Protein AF-A0A7H8LS73-F1 (afdb_monomer_lite)

Structure (mmCIF, N/CA/C/O backbone):
data_AF-A0A7H8LS73-F1
#
_entry.id   AF-A0A7H8LS73-F1
#
loop_
_atom_site.group_PDB
_atom_site.id
_atom_site.type_symbol
_atom_site.label_atom_id
_atom_site.label_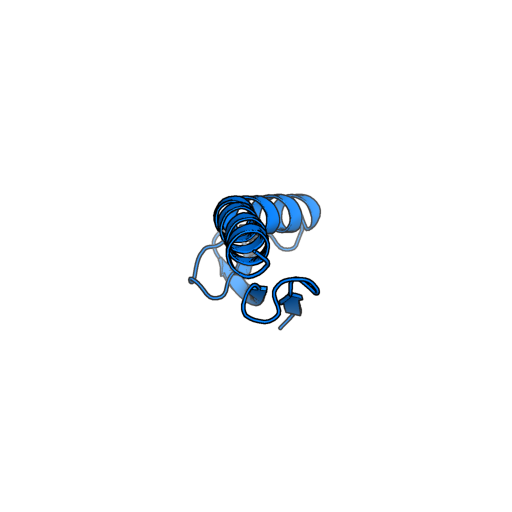alt_id
_atom_site.label_comp_id
_atom_site.label_asym_id
_atom_site.label_entity_id
_atom_site.label_seq_id
_atom_site.pdbx_P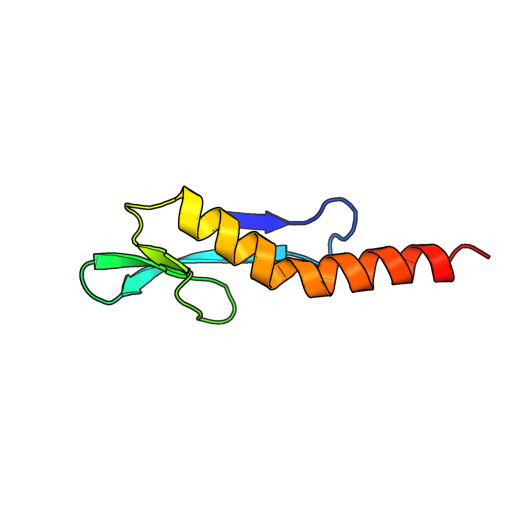DB_ins_code
_atom_site.Cartn_x
_atom_site.Cartn_y
_atom_site.Cartn_z
_atom_site.occupancy
_atom_site.B_iso_or_equiv
_atom_site.auth_seq_id
_atom_site.auth_comp_id
_atom_site.auth_asym_id
_atom_site.auth_atom_id
_atom_site.pdbx_PDB_model_num
ATOM 1 N N . MET A 1 1 ? 7.499 -10.176 7.122 1.00 84.25 1 MET A N 1
ATOM 2 C CA . MET A 1 1 ? 7.880 -9.242 6.042 1.00 84.25 1 MET A CA 1
ATOM 3 C C . MET A 1 1 ? 7.658 -9.958 4.726 1.00 84.25 1 MET A C 1
ATOM 5 O O . MET A 1 1 ? 8.126 -11.082 4.592 1.00 84.25 1 MET A O 1
ATOM 9 N N . LEU A 1 2 ? 6.909 -9.346 3.816 1.00 90.44 2 LEU A N 1
ATOM 10 C CA . LEU A 1 2 ? 6.633 -9.838 2.469 1.00 90.44 2 LEU A CA 1
ATOM 11 C C . LEU A 1 2 ? 7.472 -9.024 1.481 1.00 90.44 2 LEU A C 1
ATOM 13 O O . LEU A 1 2 ? 7.585 -7.811 1.635 1.00 90.44 2 LEU A O 1
ATOM 17 N N . ARG A 1 3 ? 8.066 -9.674 0.480 1.00 88.25 3 ARG A N 1
ATOM 18 C CA . ARG A 1 3 ? 8.804 -8.979 -0.579 1.00 88.25 3 ARG A CA 1
ATOM 19 C C . ARG A 1 3 ? 8.048 -9.096 -1.890 1.00 88.25 3 ARG A C 1
ATOM 21 O O . ARG A 1 3 ? 7.750 -10.205 -2.322 1.00 88.25 3 ARG A O 1
ATOM 28 N N . VAL A 1 4 ? 7.779 -7.953 -2.500 1.00 87.25 4 VAL A N 1
ATOM 29 C CA . VAL A 1 4 ? 7.217 -7.827 -3.842 1.00 87.25 4 VAL A CA 1
ATOM 30 C C . VAL A 1 4 ? 8.371 -7.459 -4.762 1.00 87.25 4 VAL A C 1
ATOM 32 O O . VAL A 1 4 ? 9.140 -6.555 -4.443 1.00 87.25 4 VAL A O 1
ATOM 35 N N . PHE A 1 5 ? 8.531 -8.173 -5.869 1.00 85.94 5 PHE A N 1
ATOM 36 C CA . PHE A 1 5 ? 9.580 -7.900 -6.848 1.00 85.94 5 PHE A CA 1
ATOM 37 C C . PHE A 1 5 ? 9.028 -8.057 -8.260 1.00 85.94 5 PHE A C 1
ATOM 39 O O . PHE A 1 5 ? 8.119 -8.859 -8.484 1.00 85.94 5 PHE A O 1
ATOM 46 N N . PHE A 1 6 ? 9.599 -7.307 -9.198 1.00 82.69 6 PHE A N 1
ATOM 47 C CA . PHE A 1 6 ? 9.315 -7.460 -10.618 1.00 82.69 6 PHE A CA 1
ATOM 48 C C . PHE A 1 6 ? 10.382 -8.358 -11.253 1.00 82.69 6 PHE A C 1
ATOM 50 O O . PHE A 1 6 ? 11.566 -8.029 -11.174 1.00 82.69 6 PHE A O 1
ATOM 57 N N . PRO A 1 7 ? 10.012 -9.501 -11.859 1.00 80.31 7 PRO A N 1
ATOM 58 C CA . PRO A 1 7 ? 10.991 -10.421 -12.441 1.00 80.31 7 PRO A CA 1
ATOM 59 C C . PRO A 1 7 ? 11.772 -9.776 -13.594 1.00 80.31 7 PRO A C 1
ATOM 61 O O . PRO A 1 7 ? 12.980 -9.972 -13.694 1.00 80.31 7 PRO A O 1
ATOM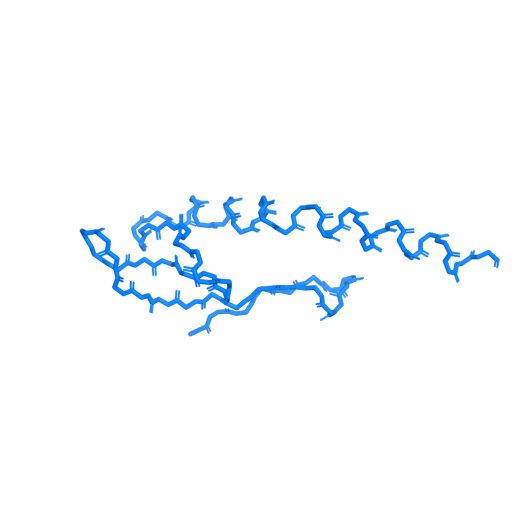 64 N N . ASP A 1 8 ? 11.101 -8.938 -14.383 1.00 79.44 8 ASP A N 1
ATOM 65 C CA . ASP A 1 8 ? 11.673 -8.186 -15.506 1.00 79.44 8 ASP A CA 1
ATOM 66 C C . ASP A 1 8 ? 12.450 -6.933 -15.059 1.00 79.44 8 ASP A C 1
ATOM 68 O O . ASP A 1 8 ? 13.050 -6.226 -15.852 1.00 79.44 8 ASP A O 1
ATOM 72 N N . ALA A 1 9 ? 12.465 -6.615 -13.767 1.00 77.62 9 ALA A N 1
ATOM 73 C CA . ALA A 1 9 ? 13.273 -5.525 -13.237 1.00 77.62 9 ALA A CA 1
ATOM 74 C C . ALA A 1 9 ? 13.673 -5.871 -11.800 1.00 77.62 9 ALA A C 1
ATOM 76 O O . ALA A 1 9 ? 13.036 -5.400 -10.861 1.00 77.62 9 ALA A O 1
ATOM 77 N N . PRO A 1 10 ? 14.729 -6.682 -11.587 1.00 77.62 10 PRO A N 1
ATOM 78 C CA . PRO A 1 10 ? 15.089 -7.186 -10.257 1.00 77.62 10 PRO A CA 1
ATOM 79 C C . PRO A 1 10 ? 15.454 -6.092 -9.242 1.00 77.62 10 PRO A C 1
ATOM 81 O O . PRO A 1 10 ? 15.438 -6.330 -8.034 1.00 77.62 10 PRO A O 1
ATOM 84 N N . CYS A 1 11 ? 15.803 -4.896 -9.726 1.00 79.56 11 CYS A N 1
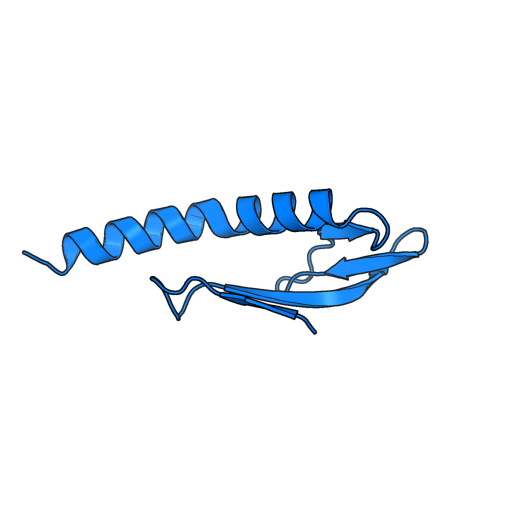ATOM 85 C CA . CYS A 1 11 ? 16.033 -3.708 -8.906 1.00 79.56 11 CYS A CA 1
ATOM 86 C C . CYS A 1 11 ? 14.734 -3.047 -8.419 1.00 79.56 11 CYS A C 1
ATOM 88 O O . CYS A 1 11 ? 14.779 -2.226 -7.503 1.00 79.56 11 CYS A O 1
ATOM 90 N N . LEU A 1 12 ? 13.592 -3.403 -9.012 1.00 85.06 12 LEU A N 1
ATOM 91 C CA . LEU A 1 12 ? 12.289 -2.843 -8.715 1.00 85.06 12 LEU A CA 1
ATOM 92 C C . LEU A 1 12 ? 11.455 -3.797 -7.860 1.00 85.06 12 LEU A C 1
ATOM 94 O O . LEU A 1 12 ? 11.242 -4.971 -8.171 1.00 85.06 12 LEU A O 1
ATOM 98 N N . GLY A 1 13 ? 10.931 -3.255 -6.771 1.00 89.88 13 GLY A N 1
ATOM 99 C CA . GLY A 1 13 ? 10.098 -3.985 -5.839 1.00 89.88 13 GLY A CA 1
ATOM 100 C C . GLY A 1 13 ? 9.798 -3.158 -4.604 1.00 89.88 13 GLY A C 1
ATOM 101 O O . GLY A 1 13 ? 10.193 -1.998 -4.497 1.00 89.88 13 GLY A O 1
ATOM 102 N N . ASP A 1 14 ? 9.119 -3.783 -3.655 1.00 91.94 14 ASP A N 1
ATOM 103 C CA . ASP A 1 14 ? 8.843 -3.193 -2.354 1.00 91.94 14 ASP A CA 1
ATOM 104 C C . ASP A 1 14 ? 8.907 -4.264 -1.261 1.00 91.94 14 ASP A C 1
ATOM 106 O O . ASP A 1 14 ? 8.705 -5.461 -1.483 1.00 91.94 14 ASP A O 1
ATOM 110 N N . SER A 1 15 ? 9.222 -3.825 -0.051 1.00 94.31 15 SER A N 1
ATOM 111 C CA . SER A 1 15 ? 9.221 -4.659 1.137 1.00 94.31 15 SER A CA 1
ATOM 112 C C . SER A 1 15 ? 8.073 -4.261 2.045 1.00 94.31 15 SER A C 1
ATOM 114 O O . SER A 1 15 ? 8.104 -3.212 2.683 1.00 94.31 15 SER A O 1
ATOM 116 N N . ILE A 1 16 ? 7.083 -5.140 2.137 1.00 94.75 16 ILE A N 1
ATOM 117 C CA . ILE A 1 16 ? 5.878 -4.915 2.920 1.00 94.75 16 ILE A CA 1
ATOM 118 C C . ILE A 1 16 ? 6.056 -5.506 4.316 1.00 94.75 16 ILE A C 1
ATOM 120 O O . ILE A 1 16 ? 6.400 -6.678 4.516 1.00 94.75 16 ILE A O 1
ATOM 124 N N . THR A 1 17 ? 5.808 -4.677 5.316 1.00 96.50 17 THR A N 1
ATOM 125 C CA . THR A 1 17 ? 5.813 -5.050 6.729 1.00 96.50 17 THR A CA 1
ATOM 126 C C . THR A 1 17 ? 4.432 -4.840 7.327 1.00 96.50 17 THR A C 1
ATOM 128 O O . THR A 1 17 ? 3.580 -4.186 6.732 1.00 96.50 17 THR A O 1
ATOM 131 N N . VAL A 1 18 ? 4.194 -5.438 8.491 1.00 96.00 18 VAL A N 1
ATOM 132 C CA . VAL A 1 18 ? 3.001 -5.152 9.287 1.00 96.00 18 VAL A CA 1
ATOM 133 C C . VAL A 1 18 ? 3.423 -4.215 10.408 1.00 96.00 18 VAL A C 1
ATOM 135 O O . VAL A 1 18 ? 4.401 -4.492 11.105 1.00 96.00 18 VAL A O 1
ATOM 138 N N . ALA A 1 19 ? 2.710 -3.106 10.555 1.00 94.75 19 ALA A N 1
ATOM 139 C CA . ALA A 1 19 ? 2.962 -2.104 11.580 1.00 94.75 19 ALA A CA 1
ATOM 140 C C . ALA A 1 19 ? 1.653 -1.701 12.262 1.00 94.75 19 ALA A C 1
ATOM 142 O O . ALA A 1 19 ? 0.572 -1.840 11.688 1.00 94.75 19 ALA A O 1
ATOM 143 N N . ALA A 1 20 ? 1.752 -1.210 13.496 1.00 93.50 20 ALA A N 1
ATOM 144 C CA . ALA A 1 20 ? 0.615 -0.584 14.154 1.00 93.50 20 ALA A CA 1
ATOM 145 C C . ALA A 1 20 ? 0.262 0.712 13.407 1.00 93.50 20 ALA A C 1
ATOM 147 O O . ALA A 1 20 ? 1.143 1.528 13.128 1.00 93.50 20 ALA A O 1
ATOM 148 N N . GLY A 1 21 ? -1.014 0.874 13.074 1.00 86.31 21 GLY A N 1
ATOM 149 C CA . GLY A 1 21 ? -1.576 2.069 12.456 1.00 86.31 21 GLY A CA 1
ATOM 150 C C . GLY A 1 21 ? -2.886 2.453 13.136 1.00 86.31 21 GLY A C 1
ATOM 151 O O . GLY A 1 21 ? -3.230 1.920 14.194 1.00 86.31 21 GLY A O 1
ATOM 152 N N . ASP A 1 22 ? -3.622 3.383 12.536 1.00 85.50 22 ASP A N 1
ATOM 153 C CA . ASP A 1 22 ? -4.881 3.844 13.117 1.00 85.50 22 ASP A CA 1
ATOM 154 C C . ASP A 1 22 ? -5.929 2.719 13.129 1.00 85.50 22 ASP A C 1
ATOM 156 O O . ASP A 1 22 ? -6.186 2.073 12.113 1.00 85.50 22 ASP A O 1
ATOM 160 N N . GLY A 1 23 ? -6.496 2.427 14.298 1.00 87.31 23 GLY A N 1
ATOM 161 C CA . GLY A 1 23 ? -7.520 1.390 14.446 1.00 87.31 23 GLY A CA 1
ATOM 162 C C . GLY A 1 23 ? -7.061 -0.066 14.261 1.00 87.31 23 GLY A C 1
ATOM 163 O O . GLY A 1 23 ? -7.918 -0.947 14.205 1.00 87.31 23 GLY A O 1
ATOM 164 N N . GLY A 1 24 ? -5.755 -0.369 14.190 1.00 92.75 24 GLY A N 1
ATOM 165 C CA . GLY A 1 24 ? -5.286 -1.761 14.160 1.00 92.75 24 GLY A CA 1
ATOM 166 C C . GLY A 1 24 ? -3.940 -1.994 13.479 1.00 92.75 24 GLY A C 1
ATOM 167 O O . GLY A 1 24 ? -3.063 -1.133 13.454 1.00 92.75 24 GLY A O 1
ATOM 168 N N . TRP A 1 25 ? -3.764 -3.200 12.941 1.00 96.44 25 TRP A N 1
ATOM 169 C CA . TRP A 1 25 ? -2.578 -3.584 12.176 1.00 96.44 25 TRP A CA 1
ATOM 170 C C . TRP A 1 25 ? -2.739 -3.208 10.707 1.00 96.44 25 TRP A C 1
ATOM 172 O O . TRP A 1 25 ? -3.795 -3.441 10.119 1.00 96.44 25 TRP A O 1
ATOM 182 N N . TRP A 1 26 ? -1.684 -2.648 10.126 1.00 97.06 26 TRP A N 1
ATOM 183 C CA . TRP A 1 26 ? -1.656 -2.161 8.752 1.00 97.06 26 TRP A CA 1
ATOM 184 C C . TRP A 1 26 ? -0.487 -2.750 7.979 1.00 97.06 26 TRP A C 1
ATOM 186 O O . TRP A 1 26 ? 0.599 -2.968 8.525 1.00 97.06 26 TRP A O 1
ATOM 196 N N . TYR A 1 27 ? -0.697 -2.936 6.681 1.00 96.00 27 TYR A N 1
ATOM 197 C CA . TYR A 1 27 ? 0.383 -3.142 5.732 1.00 96.00 27 TYR A CA 1
ATOM 198 C C . TYR A 1 27 ? 1.117 -1.826 5.497 1.00 96.00 27 TYR A C 1
ATOM 200 O O . TYR A 1 27 ? 0.503 -0.795 5.221 1.00 96.00 27 TYR A O 1
ATOM 208 N N . ARG A 1 28 ? 2.440 -1.876 5.594 1.00 96.19 28 ARG A N 1
ATOM 209 C CA . ARG A 1 28 ? 3.330 -0.730 5.447 1.00 96.19 28 ARG A CA 1
ATOM 210 C C . ARG A 1 28 ? 4.407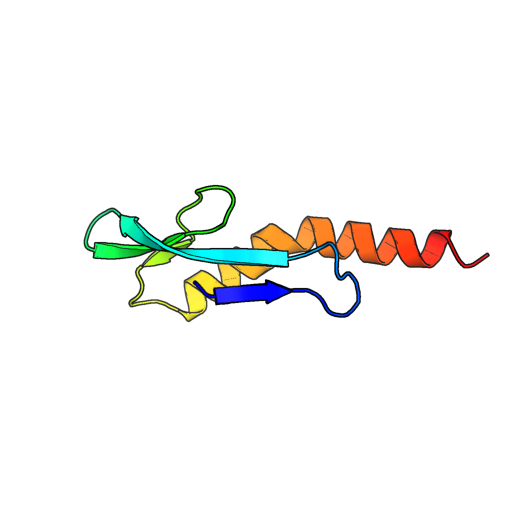 -1.039 4.417 1.00 96.19 28 ARG A C 1
ATOM 212 O O . ARG A 1 28 ? 5.078 -2.067 4.536 1.00 96.19 28 ARG A O 1
ATOM 219 N N . SER A 1 29 ? 4.592 -0.145 3.456 1.00 94.38 29 SER A N 1
ATOM 220 C CA . SER A 1 29 ? 5.666 -0.223 2.461 1.00 94.38 29 SER A CA 1
ATOM 221 C C . SER A 1 29 ? 7.041 0.079 3.070 1.00 94.38 29 SER A C 1
ATOM 223 O O . SER A 1 29 ? 7.170 0.603 4.187 1.00 94.38 29 SER A O 1
ATOM 225 N N . SER A 1 30 ? 8.100 -0.185 2.304 1.00 93.19 30 SER A N 1
ATOM 226 C CA . SER A 1 30 ? 9.460 0.207 2.690 1.00 93.19 30 SER A CA 1
ATOM 227 C C . SER A 1 30 ? 9.636 1.726 2.773 1.00 93.19 30 SER A C 1
ATOM 229 O O . SER A 1 30 ? 10.458 2.199 3.558 1.00 93.19 30 SER A O 1
ATOM 231 N N . THR A 1 31 ? 8.816 2.491 2.043 1.00 90.38 31 THR A N 1
ATOM 232 C CA . THR A 1 31 ? 8.806 3.963 2.085 1.00 90.38 31 THR A CA 1
ATOM 233 C C . THR A 1 31 ? 8.220 4.514 3.387 1.00 90.38 31 THR A C 1
ATOM 235 O O . THR A 1 31 ? 8.366 5.699 3.674 1.00 90.38 31 THR A O 1
ATOM 238 N N . GLY A 1 32 ? 7.587 3.661 4.201 1.00 91.69 32 GLY A N 1
ATOM 239 C CA . GLY A 1 32 ? 6.911 4.059 5.436 1.00 91.69 32 GLY A CA 1
ATOM 240 C C . GLY A 1 32 ? 5.433 4.394 5.253 1.00 91.69 32 GLY A C 1
ATOM 241 O O . GLY A 1 32 ? 4.753 4.648 6.244 1.00 91.69 32 GLY A O 1
ATOM 242 N N . GLU A 1 33 ? 4.930 4.355 4.022 1.00 92.00 33 GLU A N 1
ATOM 243 C CA . GLU A 1 33 ? 3.527 4.598 3.710 1.00 92.00 33 GLU A CA 1
ATOM 244 C C . GLU A 1 33 ? 2.637 3.463 4.230 1.00 92.00 33 GLU A C 1
ATOM 246 O O . GLU A 1 33 ? 2.955 2.276 4.106 1.00 92.00 33 GLU A O 1
ATOM 251 N N . LEU A 1 34 ? 1.504 3.838 4.828 1.00 93.81 34 LEU A N 1
ATOM 252 C CA . LEU A 1 34 ? 0.473 2.900 5.253 1.00 93.81 34 LEU A CA 1
ATOM 253 C C . LEU A 1 34 ? -0.444 2.594 4.071 1.00 93.81 34 LEU A C 1
ATOM 255 O O . LEU A 1 34 ? -1.180 3.452 3.589 1.00 93.81 34 LEU A O 1
ATOM 259 N N . LEU A 1 35 ? -0.398 1.345 3.623 1.00 93.75 35 LEU A N 1
ATOM 260 C CA . LEU A 1 35 ? -1.102 0.887 2.436 1.00 93.75 35 LEU A CA 1
ATOM 261 C C . LEU A 1 35 ? -2.564 0.620 2.771 1.00 93.75 35 LEU A C 1
ATOM 263 O O . LEU A 1 35 ? -3.432 1.321 2.278 1.00 93.75 35 LEU A O 1
ATOM 267 N N . ALA A 1 36 ? -2.859 -0.340 3.639 1.00 95.56 36 ALA A N 1
ATOM 268 C CA . ALA A 1 36 ? -4.228 -0.635 4.055 1.00 95.56 36 ALA A CA 1
ATOM 269 C C . ALA A 1 36 ? -4.241 -1.362 5.408 1.00 95.56 36 ALA A C 1
ATOM 271 O O . ALA A 1 36 ? -3.215 -1.942 5.791 1.00 95.56 36 ALA A O 1
ATOM 272 N N . PRO A 1 37 ? -5.377 -1.372 6.126 1.00 95.25 37 PRO A N 1
ATOM 273 C CA . PRO A 1 37 ? -5.566 -2.262 7.265 1.00 95.25 37 PRO A CA 1
ATOM 274 C C . PRO A 1 37 ? -5.353 -3.722 6.848 1.00 95.25 37 PRO A C 1
ATOM 276 O O . PRO A 1 37 ? -5.717 -4.115 5.743 1.00 95.25 37 PRO A O 1
ATOM 279 N N . CYS A 1 38 ? -4.838 -4.567 7.741 1.00 94.06 38 CYS A N 1
ATOM 280 C CA . CYS A 1 38 ? -4.613 -5.986 7.435 1.00 94.06 38 CYS A CA 1
ATOM 281 C C . CYS A 1 38 ? -5.901 -6.778 7.148 1.00 94.06 38 CYS A C 1
ATOM 283 O O . CYS A 1 38 ? -5.826 -7.890 6.634 1.00 94.06 38 CYS A O 1
ATOM 285 N N . ALA 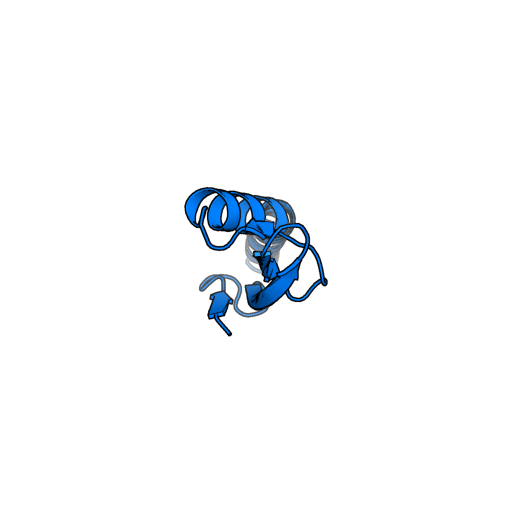A 1 39 ? -7.068 -6.217 7.474 1.00 93.38 39 ALA A N 1
ATOM 286 C CA . ALA A 1 39 ? -8.370 -6.775 7.117 1.00 93.38 39 ALA A CA 1
ATOM 287 C C . ALA A 1 39 ? -8.728 -6.591 5.629 1.00 93.38 39 ALA A C 1
ATOM 289 O O . ALA A 1 39 ? -9.643 -7.255 5.155 1.00 93.38 39 ALA A O 1
ATOM 290 N N . ASP A 1 40 ? -8.020 -5.718 4.904 1.00 94.44 40 ASP A N 1
ATOM 291 C CA . ASP A 1 40 ? -8.280 -5.398 3.498 1.00 94.44 40 ASP A CA 1
ATOM 292 C C . ASP A 1 40 ? -7.003 -5.585 2.662 1.00 94.44 40 ASP A C 1
ATOM 294 O O . ASP A 1 40 ? -6.238 -4.657 2.377 1.00 94.44 40 ASP A O 1
ATOM 298 N N . MET A 1 41 ? -6.732 -6.848 2.330 1.00 93.38 41 MET A N 1
ATOM 299 C CA . MET A 1 41 ? -5.551 -7.237 1.560 1.00 93.38 41 MET A CA 1
ATOM 300 C C . MET A 1 41 ? -5.630 -6.755 0.109 1.00 93.38 41 MET A C 1
ATOM 302 O O . MET A 1 41 ? -4.613 -6.336 -0.442 1.00 93.38 41 MET A O 1
ATOM 306 N N . ASP A 1 42 ? -6.815 -6.774 -0.500 1.00 95.31 42 ASP A N 1
ATOM 307 C CA . ASP A 1 42 ? -7.006 -6.363 -1.893 1.00 95.31 42 ASP A CA 1
ATOM 308 C C . ASP A 1 42 ? -6.687 -4.876 -2.084 1.00 95.31 42 ASP A C 1
ATOM 310 O O . ASP A 1 42 ? -5.982 -4.500 -3.028 1.00 95.31 42 ASP A O 1
ATOM 314 N N . LEU A 1 43 ? -7.099 -4.024 -1.136 1.00 94.56 43 LEU A N 1
ATOM 315 C CA . LEU A 1 43 ? -6.719 -2.613 -1.140 1.00 94.56 43 LEU A CA 1
ATOM 316 C C . LEU A 1 43 ? -5.202 -2.424 -0.995 1.00 94.56 43 LEU A C 1
ATOM 318 O O . LEU A 1 43 ? -4.624 -1.562 -1.664 1.00 94.56 43 LEU A O 1
ATOM 322 N N . ALA A 1 44 ? -4.545 -3.227 -0.151 1.00 94.06 44 ALA A N 1
ATOM 323 C CA . ALA A 1 44 ? -3.092 -3.180 0.005 1.00 94.06 44 ALA A CA 1
ATOM 324 C C . ALA A 1 44 ? -2.372 -3.532 -1.304 1.00 94.06 44 ALA A C 1
ATOM 326 O O . ALA A 1 44 ? -1.442 -2.826 -1.696 1.00 94.06 44 ALA A O 1
ATOM 327 N N . VAL A 1 45 ? -2.828 -4.586 -1.991 1.00 92.25 45 VAL A N 1
ATOM 328 C CA . VAL A 1 45 ? -2.297 -5.004 -3.296 1.00 92.25 45 VAL A CA 1
ATOM 329 C C . VAL A 1 45 ? -2.471 -3.884 -4.315 1.00 92.25 45 VAL A C 1
ATOM 331 O O . VAL A 1 45 ? -1.489 -3.468 -4.924 1.00 92.25 45 VAL A O 1
ATOM 334 N N . SER A 1 46 ? -3.681 -3.328 -4.438 1.00 93.69 46 SER A N 1
ATOM 335 C CA . SER A 1 46 ? -3.948 -2.235 -5.377 1.00 93.69 46 SER A CA 1
ATOM 336 C C . SER A 1 46 ? -3.026 -1.036 -5.140 1.00 93.69 46 SER A C 1
ATOM 338 O O . SER A 1 46 ? -2.473 -0.500 -6.098 1.00 93.69 46 SER A O 1
ATOM 340 N N . ARG A 1 47 ? -2.828 -0.622 -3.882 1.00 94.06 47 ARG A N 1
ATOM 341 C CA . ARG A 1 47 ? -1.987 0.540 -3.549 1.00 94.06 47 ARG A CA 1
ATOM 342 C C . ARG A 1 47 ? -0.505 0.288 -3.804 1.00 94.06 47 ARG A C 1
ATOM 344 O O . ARG A 1 47 ? 0.164 1.173 -4.330 1.00 94.06 47 ARG A O 1
ATOM 351 N N . VAL A 1 48 ? -0.003 -0.910 -3.499 1.00 92.25 48 VAL A N 1
ATOM 352 C CA . VAL A 1 48 ? 1.374 -1.308 -3.845 1.00 92.25 48 VAL A CA 1
ATOM 353 C C . VAL A 1 48 ? 1.584 -1.277 -5.353 1.00 92.25 48 VAL A C 1
ATOM 355 O O . VAL A 1 48 ? 2.568 -0.706 -5.819 1.00 92.25 48 VAL A O 1
ATOM 358 N N . THR A 1 49 ? 0.654 -1.845 -6.124 1.00 89.19 49 THR A N 1
ATOM 359 C CA . THR A 1 49 ? 0.742 -1.836 -7.586 1.00 89.19 49 THR A CA 1
ATOM 360 C C . THR A 1 49 ? 0.743 -0.408 -8.124 1.00 89.19 49 THR A C 1
ATOM 362 O O . THR A 1 49 ? 1.628 -0.068 -8.901 1.00 89.19 49 THR A O 1
ATOM 365 N N . THR A 1 50 ? -0.162 0.460 -7.658 1.00 90.69 50 THR A N 1
ATOM 366 C CA . THR A 1 50 ? -0.195 1.876 -8.063 1.00 90.69 50 THR A CA 1
ATOM 367 C C . THR A 1 50 ? 1.088 2.626 -7.693 1.00 90.69 50 THR A C 1
ATOM 369 O O . THR A 1 50 ? 1.588 3.413 -8.494 1.00 90.69 50 THR A O 1
ATOM 372 N N . ALA A 1 51 ? 1.656 2.380 -6.509 1.00 88.62 51 ALA A N 1
ATOM 373 C CA . ALA A 1 51 ? 2.907 3.014 -6.089 1.00 88.62 51 ALA A CA 1
ATOM 374 C C . ALA A 1 51 ? 4.098 2.605 -6.975 1.00 88.62 51 ALA A C 1
ATOM 376 O O . ALA A 1 51 ? 5.002 3.409 -7.228 1.00 88.62 51 ALA A O 1
ATOM 377 N N . LEU A 1 52 ? 4.092 1.362 -7.463 1.00 86.75 52 LEU A N 1
ATOM 378 C CA . LEU A 1 52 ? 5.147 0.812 -8.312 1.00 86.75 52 LEU A CA 1
ATOM 379 C C . LEU A 1 52 ? 4.934 1.116 -9.805 1.00 86.75 52 LEU A C 1
ATOM 381 O O . LEU A 1 52 ? 5.915 1.173 -10.541 1.00 86.75 52 LEU A O 1
ATOM 385 N N . ASP A 1 53 ? 3.706 1.407 -10.242 1.00 87.75 53 ASP A N 1
ATOM 386 C CA . ASP A 1 53 ? 3.310 1.606 -11.647 1.00 87.75 53 ASP A CA 1
ATOM 387 C C . ASP A 1 53 ? 4.201 2.592 -12.420 1.00 87.75 53 ASP A C 1
ATOM 389 O O . ASP A 1 53 ? 4.713 2.294 -13.507 1.00 87.75 53 ASP A O 1
ATOM 393 N N . ARG A 1 54 ? 4.499 3.746 -11.806 1.00 83.06 54 ARG A N 1
ATOM 394 C CA . ARG A 1 54 ? 5.369 4.767 -12.415 1.00 83.06 54 ARG A CA 1
ATOM 395 C C . ARG A 1 54 ? 6.783 4.249 -12.695 1.00 83.06 54 ARG A C 1
ATOM 397 O O . ARG A 1 54 ? 7.426 4.664 -13.655 1.00 83.06 54 ARG A O 1
ATOM 404 N N . TRP A 1 55 ? 7.282 3.370 -11.831 1.00 82.88 55 TRP A N 1
ATOM 405 C CA . TRP A 1 55 ? 8.636 2.840 -11.911 1.00 82.88 55 TRP A CA 1
ATOM 406 C C . TRP A 1 55 ? 8.714 1.650 -12.859 1.00 82.88 55 TRP A C 1
ATOM 408 O O . TRP A 1 55 ? 9.702 1.525 -13.574 1.00 82.88 55 TRP A O 1
ATOM 418 N N . ILE A 1 56 ? 7.660 0.830 -12.917 1.00 80.75 56 ILE A N 1
ATOM 419 C CA . ILE A 1 56 ? 7.523 -0.249 -13.905 1.00 80.75 56 ILE A CA 1
ATOM 420 C C . ILE A 1 56 ? 7.545 0.351 -15.312 1.00 80.75 56 ILE A C 1
ATOM 422 O O . ILE A 1 56 ? 8.312 -0.096 -16.160 1.00 80.75 56 ILE A O 1
ATOM 426 N N . SER A 1 57 ? 6.773 1.419 -15.537 1.00 81.25 57 SER A N 1
ATOM 427 C CA . SER A 1 57 ? 6.724 2.119 -16.828 1.00 81.25 57 SER A CA 1
ATOM 428 C C . SER A 1 57 ? 8.091 2.685 -17.241 1.00 81.25 57 SER A C 1
ATOM 430 O O . SER A 1 57 ? 8.500 2.575 -18.399 1.00 81.25 57 SER A O 1
ATOM 432 N N . ALA A 1 58 ? 8.835 3.254 -16.285 1.00 79.44 58 ALA A N 1
ATOM 433 C CA . ALA A 1 58 ? 10.184 3.761 -16.527 1.00 79.44 58 ALA A CA 1
ATOM 434 C C . ALA A 1 58 ? 11.199 2.635 -16.803 1.00 79.44 58 ALA A C 1
ATOM 436 O O . ALA A 1 58 ? 12.035 2.771 -17.693 1.00 79.44 58 ALA A O 1
ATOM 437 N N . ALA A 1 59 ? 11.113 1.520 -16.074 1.00 74.62 59 ALA A N 1
ATOM 438 C CA . ALA A 1 59 ? 11.995 0.368 -16.252 1.00 74.62 59 ALA A CA 1
ATOM 439 C C . ALA A 1 59 ? 11.746 -0.357 -17.585 1.00 74.62 59 ALA A C 1
ATOM 441 O O . ALA A 1 59 ? 12.703 -0.710 -18.269 1.00 74.62 59 ALA A O 1
ATOM 442 N N . GLY A 1 60 ? 10.483 -0.504 -18.002 1.00 69.31 60 GLY A N 1
ATOM 443 C CA . GLY A 1 60 ? 10.138 -1.059 -19.316 1.00 69.31 60 GLY A CA 1
ATOM 444 C C . GLY A 1 60 ? 10.679 -0.210 -20.471 1.00 69.31 60 GLY A C 1
ATOM 445 O O . GLY A 1 60 ? 11.199 -0.747 -21.442 1.00 69.31 60 GLY A O 1
ATOM 446 N N . SER A 1 61 ? 10.657 1.119 -20.323 1.00 58.78 61 SER A N 1
ATOM 447 C CA . SER A 1 61 ? 11.239 2.043 -21.311 1.00 58.78 61 SER A CA 1
ATOM 448 C C . SER A 1 61 ? 12.776 1.997 -21.346 1.00 58.78 61 SER A C 1
ATOM 450 O O . SER A 1 61 ? 13.377 2.267 -22.382 1.00 58.78 61 SER A O 1
ATOM 452 N N . PHE A 1 62 ? 13.426 1.667 -20.222 1.00 54.34 62 PHE A N 1
ATOM 453 C CA . PHE A 1 62 ? 14.886 1.556 -20.126 1.00 54.34 62 PHE A CA 1
ATOM 454 C C . PHE A 1 62 ? 15.423 0.333 -20.884 1.00 54.34 62 PHE A C 1
ATOM 456 O O . PHE A 1 62 ? 16.463 0.425 -21.529 1.00 54.34 62 PHE A O 1
ATOM 463 N N . TRP A 1 63 ? 14.695 -0.785 -20.872 1.00 52.19 63 TRP A N 1
ATOM 464 C CA . TRP A 1 63 ? 15.082 -1.984 -21.623 1.00 52.19 63 TRP A CA 1
ATOM 465 C C . TRP A 1 63 ? 14.884 -1.879 -23.136 1.00 52.19 63 TRP A C 1
ATOM 467 O O . TRP A 1 63 ? 15.636 -2.506 -23.876 1.00 52.19 63 TRP A O 1
ATOM 477 N N . GLU A 1 64 ? 13.952 -1.053 -23.612 1.00 55.41 64 GLU A N 1
ATOM 478 C CA . GLU A 1 64 ? 13.808 -0.783 -25.053 1.00 55.41 64 GLU A CA 1
ATOM 479 C C . GLU A 1 64 ? 14.952 0.101 -25.593 1.00 55.41 64 GLU A C 1
ATOM 481 O O . GLU A 1 64 ? 15.293 0.027 -26.771 1.00 55.41 64 GLU A O 1
ATOM 486 N N . ALA A 1 65 ? 15.575 0.922 -24.738 1.00 52.22 65 ALA A N 1
ATOM 487 C CA . ALA A 1 65 ? 16.649 1.837 -25.129 1.00 52.22 65 ALA A CA 1
ATOM 488 C C . ALA A 1 65 ? 18.052 1.196 -25.150 1.00 52.22 65 ALA A C 1
ATOM 490 O O . ALA A 1 65 ? 18.925 1.690 -25.858 1.00 52.22 65 ALA A O 1
ATOM 491 N N . ASP A 1 66 ? 18.273 0.110 -24.403 1.00 49.81 66 ASP A N 1
ATOM 492 C CA . ASP A 1 66 ? 19.574 -0.584 -24.298 1.00 49.81 66 ASP A CA 1
ATOM 493 C C . ASP A 1 66 ? 19.720 -1.742 -25.317 1.00 49.81 66 ASP A C 1
ATOM 495 O O . ASP A 1 66 ? 20.674 -2.518 -25.281 1.00 49.81 66 ASP A O 1
ATOM 499 N N . GLY A 1 67 ? 18.747 -1.878 -26.228 1.00 54.47 67 GLY A N 1
ATOM 500 C CA . GLY A 1 67 ? 18.656 -2.927 -27.248 1.00 54.47 67 GLY A CA 1
ATOM 501 C C . GLY A 1 67 ? 18.644 -2.413 -28.693 1.00 54.47 67 GLY A C 1
ATOM 502 O O . GLY A 1 67 ? 17.905 -2.959 -29.511 1.00 54.47 67 GLY A O 1
ATOM 503 N N . SER A 1 68 ? 19.406 -1.360 -29.019 1.00 45.97 68 SER A N 1
ATOM 504 C CA . SER A 1 68 ? 19.641 -0.887 -30.403 1.00 45.97 68 SER A CA 1
ATOM 505 C C . SER A 1 68 ? 21.118 -0.887 -30.776 1.00 45.97 68 SER A C 1
ATOM 507 O O . SER A 1 68 ? 21.940 -0.461 -29.937 1.00 45.97 68 SER A O 1
#

Radius of gyration: 14.13 Å; chains: 1; bounding box: 28×15×45 Å

Foldseek 3Di:
DDWAADPLCRVATWDWDWDDDPPGIFIATPVRDTQGHPVCVVSSVVSRCVVRVVVVVVSVVVVVVVPD

Sequence (68 aa):
MLRVFFPDAPCLGDSITVAAGDGGWWYRSSTGELLAPCADMDLAVSRVTTALDRWISAAGSFWEADGS

Secondary structure (DSSP, 8-state):
-EEEEETTEEEEEEEEEEEEETTEEEEE-TTS-EEEETT-HHHHHHHHHHHHHHHHHHHHHHHHHS--

pLDDT: mean 84.95, std 13.2, range [45.97, 97.06]